Protein AF-A0A923WKU2-F1 (afdb_monomer_lite)

Foldseek 3Di:
DPLPCDPVNLVVQLVVLVVQLVVCVVVVHCSNVVSVVSNVCSVVSHDCVCVVVVD

Structure (mmCIF, N/CA/C/O backbone):
data_AF-A0A923WKU2-F1
#
_entry.id   AF-A0A923WKU2-F1
#
loop_
_atom_site.group_PDB
_atom_site.id
_atom_site.type_symbol
_atom_site.label_atom_id
_atom_site.label_alt_id
_atom_site.label_comp_id
_atom_site.label_asym_id
_atom_site.label_entity_id
_atom_site.label_seq_id
_atom_site.pdbx_PDB_ins_code
_atom_site.Cartn_x
_atom_site.Cartn_y
_atom_site.Cartn_z
_atom_site.occupancy
_atom_site.B_iso_or_equiv
_atom_site.auth_seq_id
_atom_site.auth_comp_id
_atom_site.auth_asym_id
_atom_site.auth_atom_id
_atom_site.pdbx_PDB_model_num
ATOM 1 N N . MET A 1 1 ? 1.450 2.191 -19.785 1.00 42.41 1 MET A N 1
ATOM 2 C CA . MET A 1 1 ? 1.981 3.217 -18.861 1.00 42.41 1 MET A CA 1
ATOM 3 C C . MET A 1 1 ? 3.285 2.687 -18.299 1.00 42.41 1 MET A C 1
ATOM 5 O O . MET A 1 1 ? 3.285 1.568 -17.799 1.00 42.41 1 MET A O 1
ATOM 9 N N . ILE A 1 2 ? 4.389 3.420 -18.458 1.00 43.28 2 ILE A N 1
ATOM 10 C CA . ILE A 1 2 ? 5.683 3.051 -17.867 1.00 43.28 2 ILE A CA 1
ATOM 11 C C . ILE A 1 2 ? 5.559 3.335 -16.370 1.00 43.28 2 ILE A C 1
ATOM 13 O O . ILE A 1 2 ? 5.835 4.434 -15.901 1.00 43.28 2 ILE A O 1
ATOM 17 N N . CYS A 1 3 ? 5.009 2.381 -15.629 1.00 51.62 3 CYS A N 1
ATOM 18 C CA . CYS A 1 3 ? 4.979 2.452 -14.180 1.00 51.62 3 CYS A CA 1
ATOM 19 C C . CYS A 1 3 ? 6.323 1.928 -13.682 1.00 51.62 3 CYS A C 1
ATOM 21 O O . CYS A 1 3 ? 6.551 0.720 -13.701 1.00 51.62 3 CYS A O 1
ATOM 23 N N . ASN A 1 4 ? 7.194 2.838 -13.235 1.00 57.44 4 ASN A N 1
ATOM 24 C CA . ASN A 1 4 ? 8.494 2.539 -12.622 1.00 57.44 4 ASN A CA 1
ATOM 25 C C . ASN A 1 4 ? 8.340 1.975 -11.193 1.00 57.44 4 ASN A C 1
ATOM 27 O O . ASN A 1 4 ? 9.060 2.328 -10.272 1.00 57.44 4 ASN A O 1
ATOM 31 N N . MET A 1 5 ? 7.340 1.123 -10.982 1.00 60.09 5 MET A N 1
ATOM 32 C CA . MET A 1 5 ? 7.212 0.342 -9.762 1.00 60.09 5 MET A CA 1
ATOM 33 C C . MET A 1 5 ? 8.009 -0.934 -9.979 1.00 60.09 5 MET A C 1
ATOM 35 O O . MET A 1 5 ? 7.544 -1.834 -10.688 1.00 60.09 5 MET A O 1
ATOM 39 N N . GLY A 1 6 ? 9.197 -1.011 -9.376 1.00 63.84 6 GLY A N 1
ATOM 40 C CA . GLY A 1 6 ? 9.943 -2.260 -9.295 1.00 63.84 6 GLY A CA 1
ATOM 41 C C . GLY A 1 6 ? 9.039 -3.372 -8.759 1.00 63.84 6 GLY A C 1
ATOM 42 O O . GLY A 1 6 ? 8.182 -3.142 -7.900 1.00 63.84 6 GLY A O 1
ATOM 43 N N . SER A 1 7 ? 9.195 -4.598 -9.263 1.00 67.38 7 SER A N 1
ATOM 44 C CA . SER A 1 7 ? 8.393 -5.749 -8.814 1.00 67.38 7 SER A CA 1
ATOM 45 C C . SER A 1 7 ? 8.424 -5.920 -7.288 1.00 67.38 7 SER A C 1
ATOM 47 O O . SER A 1 7 ? 7.444 -6.357 -6.691 1.00 67.38 7 SER A O 1
ATOM 49 N N . LEU A 1 8 ? 9.528 -5.505 -6.660 1.00 74.88 8 LEU A N 1
ATOM 50 C CA . LEU A 1 8 ? 9.743 -5.497 -5.216 1.00 74.88 8 LEU A CA 1
ATOM 51 C C . LEU A 1 8 ? 8.849 -4.473 -4.488 1.00 74.88 8 LEU A C 1
ATOM 53 O O . LEU A 1 8 ? 8.173 -4.835 -3.525 1.00 74.88 8 LEU A O 1
ATOM 57 N N . ASP A 1 9 ? 8.747 -3.237 -4.987 1.00 74.25 9 ASP A N 1
ATOM 58 C CA . ASP A 1 9 ? 7.887 -2.189 -4.419 1.00 74.25 9 ASP A CA 1
ATOM 59 C C . ASP A 1 9 ? 6.404 -2.565 -4.425 1.00 74.25 9 ASP A C 1
ATOM 61 O O . ASP A 1 9 ? 5.690 -2.264 -3.463 1.00 74.25 9 ASP A O 1
ATOM 65 N N . LYS A 1 10 ? 5.935 -3.264 -5.471 1.00 75.38 10 LYS A N 1
ATOM 66 C CA . LYS A 1 10 ? 4.559 -3.791 -5.529 1.00 75.38 10 LYS A CA 1
ATOM 67 C C . LYS A 1 10 ? 4.291 -4.807 -4.434 1.00 75.38 10 LYS A C 1
ATOM 69 O O . LYS A 1 10 ? 3.240 -4.745 -3.799 1.00 75.38 10 LYS A O 1
ATOM 74 N N . VAL A 1 11 ? 5.215 -5.746 -4.229 1.00 80.44 11 VAL A N 1
ATOM 75 C CA . VAL A 1 11 ? 5.058 -6.798 -3.218 1.00 80.44 11 VAL A CA 1
ATOM 76 C C . VAL A 1 11 ? 5.038 -6.176 -1.828 1.00 80.44 11 VAL A C 1
ATOM 78 O O . VAL A 1 11 ? 4.116 -6.462 -1.068 1.00 80.44 11 VAL A O 1
ATOM 81 N N . ILE A 1 12 ? 5.972 -5.262 -1.543 1.00 81.88 12 ILE A N 1
ATOM 82 C CA . ILE A 1 12 ? 6.041 -4.535 -0.268 1.00 81.88 12 ILE A CA 1
ATOM 83 C C . ILE A 1 12 ? 4.758 -3.727 -0.017 1.00 81.88 12 ILE A C 1
ATOM 85 O O . ILE A 1 12 ? 4.230 -3.735 1.093 1.00 81.88 12 ILE A O 1
ATOM 89 N N . ARG A 1 13 ? 4.209 -3.045 -1.034 1.00 82.19 13 ARG A N 1
ATOM 90 C CA . ARG A 1 13 ? 2.973 -2.259 -0.856 1.00 82.19 13 ARG A CA 1
ATOM 91 C C . ARG A 1 13 ? 1.754 -3.129 -0.634 1.00 82.19 13 ARG A C 1
ATOM 93 O O . ARG A 1 13 ? 0.891 -2.783 0.167 1.00 82.19 13 ARG A O 1
ATOM 100 N N . ARG A 1 14 ? 1.682 -4.250 -1.352 1.00 80.88 14 ARG A N 1
ATOM 101 C CA . ARG A 1 14 ? 0.576 -5.195 -1.236 1.00 80.88 14 ARG A CA 1
ATOM 102 C C . ARG A 1 14 ? 0.555 -5.825 0.151 1.00 80.88 14 ARG A C 1
ATOM 104 O O . ARG A 1 14 ? -0.517 -5.908 0.739 1.00 80.88 14 ARG A O 1
ATOM 111 N N . SER A 1 15 ? 1.715 -6.218 0.679 1.00 85.00 15 SER A N 1
ATOM 112 C CA . SER A 1 15 ? 1.822 -6.767 2.032 1.00 85.00 15 SER A CA 1
ATOM 113 C C . SER A 1 15 ? 1.533 -5.713 3.101 1.00 85.00 15 SER A C 1
ATOM 115 O O . SER A 1 15 ? 0.713 -5.973 3.979 1.00 85.00 15 SER A O 1
ATOM 117 N N . LEU A 1 16 ? 2.095 -4.503 2.993 1.00 83.94 16 LEU A N 1
ATOM 118 C CA . LEU A 1 16 ? 1.785 -3.396 3.910 1.00 83.94 16 LEU A CA 1
ATOM 119 C C . LEU A 1 16 ? 0.298 -3.033 3.908 1.00 83.94 16 LEU A C 1
ATOM 121 O O . LEU A 1 16 ? -0.302 -2.902 4.970 1.00 83.94 16 LEU A O 1
ATOM 125 N N . GLY A 1 17 ? -0.317 -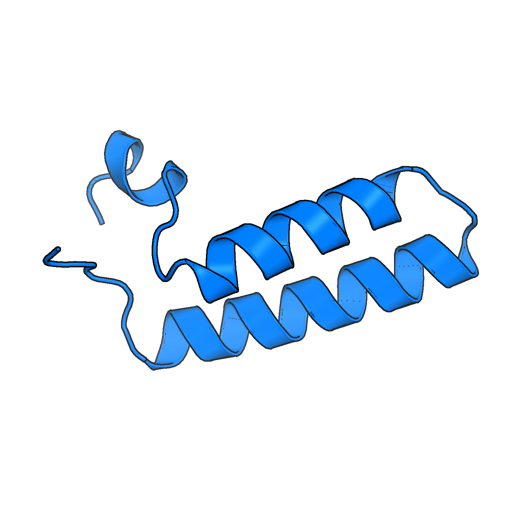2.909 2.732 1.00 81.56 17 GLY A N 1
ATOM 126 C CA . GLY A 1 17 ? -1.743 -2.618 2.622 1.00 81.56 17 GLY A CA 1
ATOM 127 C C . GLY A 1 17 ? -2.607 -3.702 3.269 1.00 81.56 17 GLY A C 1
ATOM 128 O O . GLY A 1 17 ? -3.561 -3.376 3.969 1.00 81.56 17 GLY A O 1
ATOM 129 N N . LEU A 1 18 ? -2.244 -4.982 3.114 1.00 85.00 18 LEU A N 1
ATOM 130 C CA . LEU A 1 18 ? -2.973 -6.096 3.731 1.00 85.00 18 LEU A CA 1
ATOM 131 C C . LEU A 1 18 ? -2.895 -6.042 5.266 1.00 85.00 18 LEU A C 1
ATOM 133 O O . LEU A 1 18 ? -3.900 -6.247 5.944 1.00 85.00 18 LEU A O 1
ATOM 137 N N . ILE A 1 19 ? -1.716 -5.704 5.801 1.00 87.31 19 ILE A N 1
ATOM 138 C CA . ILE A 1 19 ? -1.483 -5.525 7.241 1.00 87.31 19 ILE A CA 1
ATOM 139 C C . ILE A 1 19 ? -2.311 -4.350 7.781 1.00 87.31 19 ILE A C 1
ATOM 141 O O . ILE A 1 19 ? -2.958 -4.484 8.818 1.00 87.31 19 ILE A O 1
ATOM 145 N N . ILE A 1 20 ? -2.345 -3.218 7.068 1.00 84.00 20 ILE A N 1
ATOM 146 C CA . ILE A 1 20 ? -3.105 -2.024 7.476 1.00 84.00 20 ILE A CA 1
ATOM 147 C C . ILE A 1 20 ? -4.615 -2.287 7.451 1.00 84.00 20 ILE A C 1
ATOM 149 O O . ILE A 1 20 ? -5.312 -1.842 8.358 1.00 84.00 20 ILE A O 1
ATOM 153 N N . ILE A 1 21 ? -5.130 -3.026 6.461 1.00 83.38 21 ILE A N 1
ATOM 154 C CA . ILE A 1 21 ? -6.546 -3.429 6.444 1.00 83.38 21 ILE A CA 1
ATOM 155 C C . ILE A 1 21 ? -6.862 -4.320 7.647 1.00 83.38 21 ILE A C 1
ATOM 157 O O . ILE A 1 21 ? -7.842 -4.061 8.340 1.00 83.38 21 ILE A O 1
ATOM 161 N N . GLY A 1 22 ? -6.030 -5.332 7.924 1.00 84.38 22 GLY A N 1
ATOM 162 C CA . GLY A 1 22 ? -6.228 -6.230 9.065 1.00 84.38 22 GLY A CA 1
ATOM 163 C C . GLY A 1 22 ? -6.221 -5.490 10.406 1.00 84.38 22 GLY A C 1
ATOM 164 O O . GLY A 1 22 ? -7.113 -5.688 11.228 1.00 84.38 22 GLY A O 1
ATOM 165 N N . LEU A 1 23 ? -5.266 -4.575 10.597 1.00 83.50 23 LEU A N 1
ATOM 166 C CA . LEU A 1 23 ? -5.195 -3.715 11.782 1.00 83.50 23 LEU A CA 1
ATOM 167 C C . L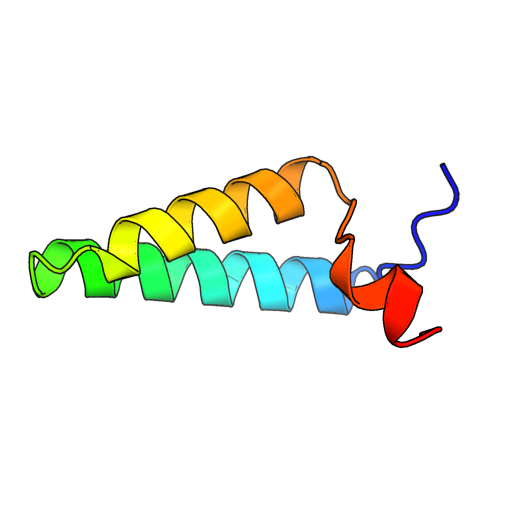EU A 1 23 ? -6.380 -2.750 11.867 1.00 83.50 23 LEU A C 1
ATOM 169 O O . LEU A 1 23 ? -6.965 -2.590 12.932 1.00 83.50 23 LEU A O 1
ATOM 173 N N . GLY A 1 24 ? -6.762 -2.121 10.758 1.00 82.69 24 GLY A N 1
ATOM 174 C CA . GLY A 1 24 ? -7.897 -1.202 10.726 1.00 82.69 24 GLY A CA 1
ATOM 175 C C . G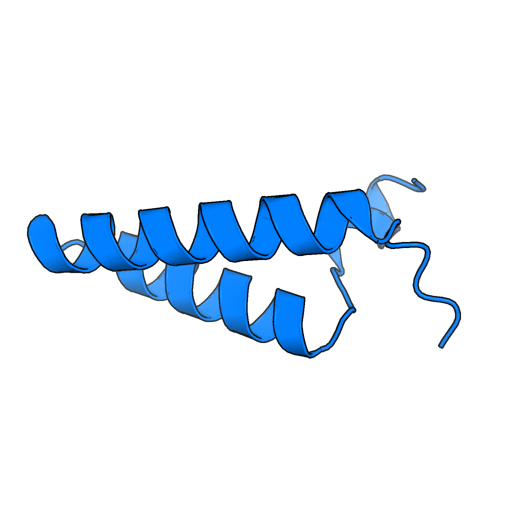LY A 1 24 ? -9.221 -1.884 11.063 1.00 82.69 24 GLY A C 1
ATOM 176 O O . GLY A 1 24 ? -10.044 -1.290 11.754 1.00 82.69 24 GLY A O 1
ATOM 177 N N . PHE A 1 25 ? -9.388 -3.141 10.643 1.00 81.75 25 PHE A N 1
ATOM 178 C CA . PHE A 1 25 ? -10.543 -3.961 11.006 1.00 81.75 25 PHE A CA 1
ATOM 179 C C . PHE A 1 25 ? -10.517 -4.362 12.487 1.00 81.75 25 PHE A C 1
ATOM 181 O O . PHE A 1 25 ? -11.553 -4.345 13.139 1.00 81.75 25 PHE A O 1
ATOM 188 N N . TYR A 1 26 ? -9.337 -4.671 13.036 1.00 83.94 26 TYR A N 1
ATOM 189 C CA . TYR A 1 26 ? -9.177 -5.027 14.450 1.00 83.94 26 TYR A CA 1
ATOM 190 C C . TYR A 1 26 ? -9.440 -3.852 15.403 1.00 83.94 26 TYR A C 1
A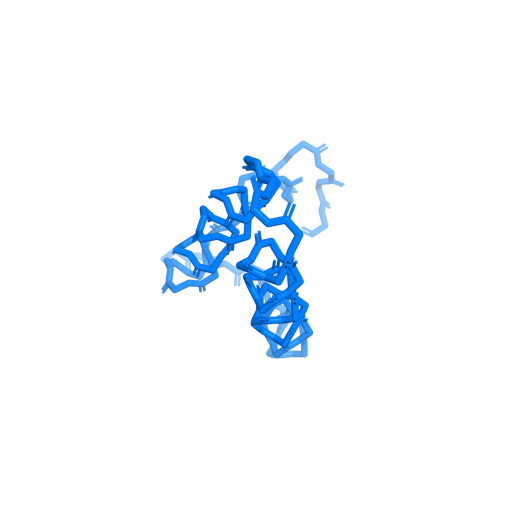TOM 192 O O . TYR A 1 26 ? -10.022 -4.035 16.466 1.00 83.94 26 TYR A O 1
ATOM 200 N N . PHE A 1 27 ? -9.013 -2.644 15.032 1.00 85.25 27 PHE A N 1
ATOM 201 C CA . PHE A 1 27 ? -9.158 -1.442 15.859 1.00 85.25 27 PHE A CA 1
ATOM 202 C C . PHE A 1 27 ? -10.449 -0.647 15.585 1.00 85.25 27 PHE A C 1
ATOM 204 O O . PHE A 1 27 ? -10.589 0.443 16.138 1.00 85.25 27 PHE A O 1
ATOM 211 N N . GLU A 1 28 ? -11.342 -1.133 14.707 1.00 80.81 28 GLU A N 1
ATOM 212 C CA . GLU A 1 28 ? -12.544 -0.416 14.224 1.00 80.81 28 GLU A CA 1
ATOM 213 C C . GLU A 1 28 ? -12.252 1.038 13.806 1.00 80.81 28 GLU A C 1
ATOM 215 O O . GLU A 1 28 ? -13.050 1.959 13.979 1.00 80.81 28 GLU A O 1
ATOM 220 N N . ASN A 1 29 ? -11.054 1.264 13.267 1.00 77.50 29 ASN A N 1
ATOM 221 C CA . ASN A 1 29 ? -10.520 2.600 13.059 1.00 77.50 29 ASN A CA 1
ATOM 222 C C . ASN A 1 29 ? -10.617 2.964 11.568 1.00 77.50 29 ASN A C 1
ATOM 224 O O . ASN A 1 29 ? -10.243 2.141 10.721 1.00 77.50 29 ASN A O 1
ATOM 228 N N . PRO A 1 30 ? -11.028 4.194 11.197 1.00 77.31 30 PRO A N 1
ATOM 229 C CA . PRO A 1 30 ? -11.083 4.641 9.798 1.00 77.31 30 PRO A CA 1
ATOM 230 C C . PRO A 1 30 ? -9.754 4.526 9.029 1.00 77.31 30 PRO A C 1
ATOM 232 O O . PRO A 1 30 ? -9.740 4.586 7.801 1.00 77.31 30 PRO A O 1
ATOM 235 N N . ILE A 1 31 ? -8.637 4.289 9.719 1.00 74.31 31 ILE A N 1
ATOM 236 C CA . ILE A 1 31 ? -7.328 3.974 9.130 1.00 74.31 31 ILE A CA 1
ATOM 237 C C . ILE A 1 31 ? -7.395 2.717 8.235 1.00 74.31 31 ILE A C 1
ATOM 239 O O . ILE A 1 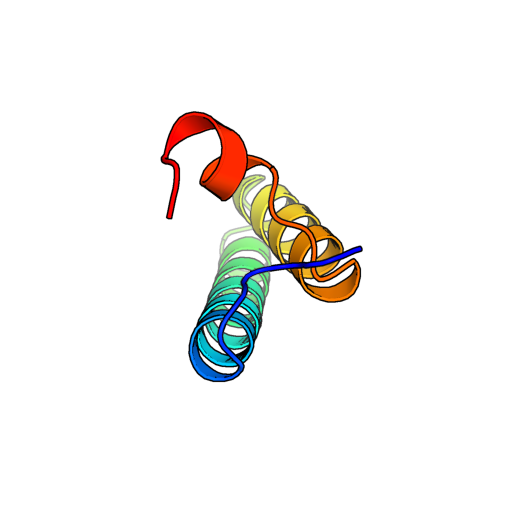31 ? -6.685 2.633 7.230 1.00 74.31 31 ILE A O 1
ATOM 243 N N . GLY A 1 32 ? -8.297 1.770 8.521 1.00 73.12 32 GLY A N 1
ATOM 244 C CA . GLY A 1 32 ? -8.541 0.611 7.653 1.00 73.12 32 GLY A CA 1
ATOM 245 C C . GLY A 1 32 ? -9.033 0.989 6.253 1.00 73.12 32 GLY A C 1
ATOM 246 O O . GLY A 1 32 ? -8.653 0.352 5.269 1.00 73.12 32 GLY A O 1
ATOM 247 N N . LEU A 1 33 ? -9.795 2.082 6.137 1.00 77.12 33 LEU A N 1
ATOM 248 C CA . LEU A 1 33 ? -10.277 2.609 4.858 1.00 77.12 33 LEU A CA 1
ATOM 249 C C . LEU A 1 33 ? -9.115 3.119 3.989 1.00 77.12 33 LEU A C 1
ATOM 251 O O . LEU A 1 33 ? -9.100 2.923 2.773 1.00 77.12 33 LEU A O 1
ATOM 255 N N . ILE A 1 34 ? -8.096 3.706 4.624 1.00 77.31 34 ILE A N 1
ATOM 256 C CA . ILE A 1 34 ? -6.854 4.134 3.966 1.00 77.31 34 ILE A CA 1
ATOM 257 C C . ILE A 1 34 ? -6.062 2.908 3.482 1.00 77.31 34 ILE A C 1
ATOM 259 O O . ILE A 1 34 ? -5.512 2.922 2.377 1.00 77.31 34 ILE A O 1
ATOM 263 N N . GLY A 1 35 ? -6.060 1.815 4.252 1.00 75.00 35 GLY A N 1
ATOM 264 C CA . GLY A 1 35 ? -5.491 0.527 3.840 1.00 75.00 35 GLY A CA 1
ATOM 265 C C . GLY A 1 35 ? -6.120 -0.024 2.554 1.00 75.00 35 GLY A C 1
ATOM 266 O O . GLY A 1 35 ? -5.397 -0.431 1.640 1.00 75.00 35 GLY A O 1
ATOM 267 N N . ILE A 1 36 ? -7.451 0.046 2.436 1.00 78.44 36 ILE A N 1
ATOM 268 C CA . ILE A 1 36 ? -8.199 -0.352 1.227 1.00 78.44 36 ILE A CA 1
ATOM 269 C C . ILE A 1 36 ? -7.796 0.511 0.032 1.00 78.44 36 ILE A C 1
ATOM 271 O O . ILE A 1 36 ? -7.493 -0.018 -1.039 1.00 78.44 36 ILE A O 1
ATOM 275 N N . LEU A 1 37 ? -7.734 1.830 0.222 1.00 78.56 37 LEU A N 1
ATOM 276 C CA . LEU A 1 37 ? -7.339 2.773 -0.825 1.00 78.56 37 LEU A CA 1
ATOM 277 C C . LEU A 1 37 ? -5.910 2.494 -1.321 1.00 78.56 37 LEU A C 1
ATOM 279 O O . LEU A 1 37 ? -5.645 2.488 -2.523 1.00 78.56 37 LEU A O 1
ATOM 283 N N . THR A 1 38 ? -5.003 2.180 -0.395 1.00 74.12 38 THR A N 1
ATOM 284 C CA . THR A 1 38 ? -3.607 1.834 -0.697 1.00 74.12 38 THR A CA 1
ATOM 285 C C . THR A 1 38 ? -3.514 0.525 -1.487 1.00 74.12 38 THR A C 1
ATOM 287 O O . THR A 1 38 ? -2.770 0.443 -2.469 1.00 74.12 38 THR A O 1
ATOM 290 N N . ILE A 1 39 ? -4.312 -0.488 -1.136 1.00 78.38 39 ILE A N 1
ATOM 291 C CA . ILE A 1 39 ? -4.399 -1.742 -1.900 1.00 78.38 39 ILE A CA 1
ATOM 292 C C . ILE A 1 39 ? -4.985 -1.522 -3.297 1.00 78.38 39 ILE A C 1
ATOM 294 O O . ILE A 1 39 ? -4.444 -2.057 -4.268 1.00 78.38 39 ILE A O 1
ATOM 298 N N . ALA A 1 40 ? -6.032 -0.705 -3.420 1.00 76.44 40 ALA A N 1
ATOM 299 C CA . ALA A 1 40 ? -6.648 -0.385 -4.704 1.00 76.44 40 ALA A CA 1
ATOM 300 C C . ALA A 1 40 ? -5.648 0.312 -5.644 1.00 76.44 40 ALA A C 1
ATOM 302 O O . ALA A 1 40 ? -5.508 -0.076 -6.804 1.00 76.44 40 ALA A O 1
ATOM 303 N N . MET A 1 41 ? -4.862 1.258 -5.118 1.00 71.31 41 MET A N 1
ATOM 304 C CA . MET A 1 41 ? -3.778 1.916 -5.860 1.00 71.31 41 MET A CA 1
ATOM 305 C C . MET A 1 41 ? -2.669 0.935 -6.273 1.00 71.31 41 MET A C 1
ATOM 307 O O . MET A 1 41 ? -2.108 1.041 -7.364 1.00 71.31 41 MET A O 1
ATOM 311 N N . THR A 1 42 ? -2.384 -0.075 -5.442 1.00 71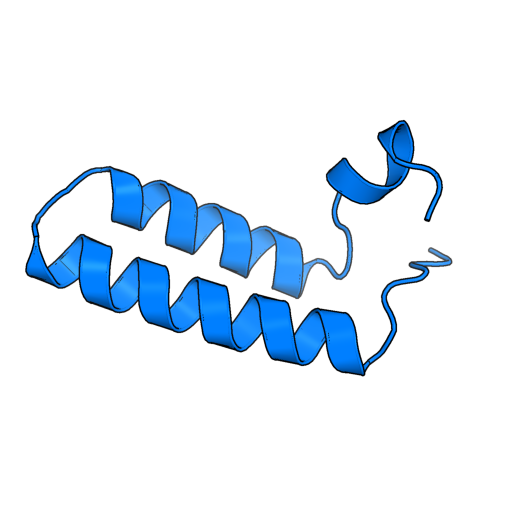.19 42 THR A N 1
ATOM 312 C CA . THR A 1 42 ? -1.414 -1.132 -5.776 1.00 71.19 42 THR A CA 1
ATOM 313 C C . THR A 1 42 ? -1.902 -1.990 -6.952 1.00 71.19 42 THR A C 1
ATOM 315 O O . THR A 1 42 ? -1.108 -2.342 -7.824 1.00 71.19 42 THR A O 1
ATOM 318 N N . TYR A 1 43 ? -3.208 -2.281 -7.024 1.00 69.50 43 TYR A N 1
ATOM 319 C CA . TYR A 1 43 ? -3.834 -3.040 -8.119 1.00 69.50 43 TYR A CA 1
ATOM 320 C C . TYR A 1 43 ? -3.779 -2.310 -9.463 1.00 69.50 43 TYR A C 1
ATOM 322 O O . TYR A 1 43 ? -3.546 -2.927 -10.502 1.00 69.50 43 TYR A O 1
ATOM 330 N N . LEU A 1 44 ? -3.929 -0.985 -9.433 1.00 69.44 44 LEU A N 1
ATOM 331 C CA . LEU A 1 44 ? -3.777 -0.130 -10.610 1.00 69.44 44 LEU A CA 1
ATOM 332 C C . LEU A 1 44 ? -2.317 -0.018 -11.073 1.00 69.44 44 LEU A C 1
ATOM 334 O O . LEU A 1 44 ? -2.051 0.579 -12.113 1.00 69.44 44 LEU A O 1
ATOM 338 N N . ASN A 1 45 ? -1.367 -0.605 -10.330 1.00 63.34 45 ASN A N 1
ATOM 339 C CA . ASN A 1 45 ? 0.075 -0.526 -10.573 1.00 63.34 45 ASN A CA 1
ATOM 340 C C . ASN A 1 45 ? 0.582 0.918 -10.717 1.00 63.34 45 ASN A C 1
ATOM 342 O O . ASN A 1 45 ? 1.662 1.146 -11.258 1.00 63.34 45 ASN A O 1
ATOM 346 N N . TYR A 1 46 ? -0.192 1.881 -10.225 1.00 63.91 46 TYR A N 1
ATOM 347 C CA . TYR A 1 46 ? 0.011 3.302 -10.412 1.00 63.91 46 TYR A CA 1
ATOM 348 C C . TYR A 1 46 ? -0.085 3.956 -9.045 1.00 63.91 46 TYR A C 1
ATOM 350 O O . TYR A 1 46 ? -1.123 3.915 -8.390 1.00 63.91 46 TYR A O 1
ATOM 358 N N . CYS A 1 47 ? 1.019 4.537 -8.593 1.00 64.31 47 CYS A N 1
ATOM 359 C CA . CYS A 1 47 ? 1.053 5.246 -7.330 1.00 64.31 47 CYS A CA 1
ATOM 360 C C . CYS A 1 47 ? 1.381 6.712 -7.624 1.00 64.31 47 CYS A C 1
ATOM 362 O O . CYS A 1 47 ? 2.520 7.013 -7.988 1.00 64.31 47 CYS A O 1
ATOM 364 N N . PRO A 1 48 ? 0.407 7.629 -7.475 1.00 59.28 48 PRO A N 1
ATOM 365 C CA . PRO A 1 48 ? 0.606 9.044 -7.780 1.00 59.28 48 PRO A CA 1
ATOM 366 C C . PRO A 1 48 ? 1.665 9.692 -6.881 1.00 59.28 48 PRO A C 1
ATOM 368 O O . PRO A 1 48 ? 2.176 10.741 -7.234 1.00 59.28 48 PRO A O 1
ATOM 371 N N . ILE A 1 49 ? 2.042 9.056 -5.765 1.00 64.00 49 ILE A N 1
ATOM 372 C CA . ILE A 1 49 ? 3.103 9.498 -4.848 1.00 64.00 49 ILE A CA 1
ATOM 373 C C . ILE A 1 49 ? 4.506 9.452 -5.465 1.00 64.00 49 ILE A C 1
ATOM 375 O O . ILE A 1 49 ? 5.350 10.255 -5.082 1.00 64.00 49 ILE A O 1
ATOM 379 N N . TYR A 1 50 ? 4.768 8.591 -6.449 1.00 62.59 50 TYR A N 1
ATOM 380 C CA . TYR A 1 50 ? 6.072 8.587 -7.126 1.00 62.59 50 TYR A CA 1
ATOM 381 C C . TYR A 1 50 ? 6.227 9.757 -8.104 1.00 62.59 50 TYR A C 1
ATOM 383 O O . TYR A 1 50 ? 7.343 10.164 -8.404 1.00 62.59 50 TYR A O 1
ATOM 391 N N . VAL A 1 51 ? 5.120 10.362 -8.548 1.00 63.22 51 VAL A N 1
ATOM 392 C CA . VAL A 1 51 ? 5.135 11.514 -9.462 1.00 63.22 51 VAL A CA 1
ATOM 393 C C . VAL A 1 51 ? 5.765 12.764 -8.821 1.00 63.22 51 VAL A C 1
ATOM 395 O O . VAL A 1 51 ? 6.657 13.336 -9.445 1.00 63.22 51 VAL A O 1
ATOM 398 N N . PRO A 1 52 ? 5.393 13.194 -7.595 1.00 67.31 52 PRO A N 1
ATOM 399 C CA . PRO A 1 52 ? 6.072 14.299 -6.925 1.00 67.31 52 PRO A CA 1
ATOM 400 C C . PRO A 1 52 ? 7.459 13.911 -6.401 1.00 67.31 52 PRO A C 1
ATOM 402 O O . PRO A 1 52 ? 8.334 14.769 -6.345 1.00 67.31 52 PRO A O 1
ATOM 405 N N . PHE A 1 53 ? 7.681 12.640 -6.043 1.00 60.81 53 PHE A N 1
ATOM 406 C CA . PHE A 1 53 ? 8.976 12.186 -5.524 1.00 60.81 53 PHE A CA 1
ATOM 407 C C . PHE A 1 53 ? 10.007 11.843 -6.612 1.00 60.81 53 PHE A C 1
ATOM 409 O O . PHE A 1 53 ? 11.190 11.777 -6.296 1.00 60.81 53 PHE A O 1
ATOM 416 N N . LYS A 1 54 ? 9.603 11.731 -7.887 1.00 53.75 54 LYS A N 1
ATOM 417 C CA . LYS A 1 54 ? 10.482 11.569 -9.062 1.00 53.75 54 LYS A CA 1
ATOM 418 C C . LYS A 1 54 ? 11.407 10.335 -8.994 1.00 53.75 54 LYS A C 1
ATOM 420 O O . LYS A 1 54 ? 12.539 10.390 -9.474 1.00 53.75 54 LYS A O 1
ATOM 425 N N . ILE A 1 55 ? 10.909 9.247 -8.399 1.00 57.59 55 ILE A N 1
ATOM 426 C CA . ILE A 1 55 ? 11.577 7.939 -8.231 1.00 57.59 55 ILE A CA 1
ATOM 427 C C . ILE A 1 55 ? 10.852 6.894 -9.089 1.00 57.59 55 ILE A C 1
ATOM 429 O O . ILE A 1 55 ? 9.616 7.028 -9.242 1.00 57.59 55 ILE A O 1
#

Secondary structure (DSSP, 8-state):
------HHHHHHHHHHHHHHHHHHHHTT-THHHHHHHHHHHHHTT--TTHHHHT-

Sequence (55 aa):
MICNMGSLDKVIRRSLGLIIIGLGFYFENPIGLIGILTIAMTYLNYCPIYVPFKI

Radius of gyration: 12.08 Å; chains: 1; bounding box: 24×21×35 Å

pLDDT: mean 72.5, std 10.84, range [42.41, 87.31]